Protein AF-A0A7Y3IUN1-F1 (afdb_monomer_lite)

Structure (mmCIF, N/CA/C/O backbone):
data_AF-A0A7Y3IUN1-F1
#
_entry.id   AF-A0A7Y3IUN1-F1
#
loop_
_atom_site.group_PDB
_atom_site.id
_atom_site.type_symbol
_atom_site.label_atom_id
_atom_site.label_alt_id
_atom_site.label_comp_id
_atom_site.label_asym_id
_atom_site.label_entity_id
_atom_site.label_seq_id
_atom_site.pdbx_PDB_ins_code
_atom_site.Cartn_x
_atom_site.Cartn_y
_atom_site.Cartn_z
_atom_site.occupancy
_atom_site.B_iso_or_equiv
_atom_site.auth_seq_id
_atom_site.auth_comp_id
_atom_site.auth_asym_id
_atom_site.auth_atom_id
_atom_site.pdbx_PDB_model_num
ATOM 1 N N . ARG A 1 1 ? -16.526 4.424 50.524 1.00 37.72 1 ARG A N 1
ATOM 2 C CA . ARG A 1 1 ? -15.236 4.168 49.824 1.00 37.72 1 ARG A CA 1
ATOM 3 C C . ARG A 1 1 ? -15.365 3.395 48.498 1.00 37.72 1 ARG A C 1
ATOM 5 O O . ARG A 1 1 ? -14.421 3.422 47.726 1.00 37.72 1 ARG A O 1
ATOM 12 N N . VAL A 1 2 ? -16.518 2.800 48.163 1.00 40.50 2 VAL A N 1
ATOM 13 C CA . VAL A 1 2 ? -16.723 2.067 46.890 1.00 40.50 2 VAL A CA 1
ATOM 14 C C . VAL A 1 2 ? -16.844 2.989 45.659 1.00 40.50 2 VAL A C 1
ATOM 16 O O . VAL A 1 2 ? -16.406 2.628 44.573 1.00 40.50 2 VAL A O 1
ATOM 19 N N . VAL A 1 3 ? -17.371 4.208 45.827 1.00 37.88 3 VAL A N 1
ATOM 20 C CA . VAL A 1 3 ? -17.573 5.177 44.726 1.00 37.88 3 VAL A CA 1
ATOM 21 C C . VAL A 1 3 ? -16.247 5.704 44.151 1.00 37.88 3 VAL A C 1
ATOM 23 O O . VAL A 1 3 ? -16.122 5.835 42.940 1.00 37.88 3 VAL A O 1
ATOM 26 N N . VAL A 1 4 ? -15.226 5.921 44.990 1.00 39.69 4 VAL A N 1
ATOM 27 C CA . VAL A 1 4 ? -13.898 6.407 44.554 1.00 39.69 4 VAL A CA 1
ATOM 28 C C . VAL A 1 4 ? -13.110 5.315 43.815 1.00 39.69 4 VAL A C 1
ATOM 30 O O . VAL A 1 4 ? -12.474 5.597 42.804 1.00 39.69 4 VAL A O 1
ATOM 33 N N . LEU A 1 5 ? -13.215 4.054 44.256 1.00 36.19 5 LEU A N 1
ATOM 34 C CA . LEU A 1 5 ? -12.635 2.897 43.556 1.00 36.19 5 LEU A CA 1
ATOM 35 C C . LEU A 1 5 ? -13.289 2.667 42.181 1.00 36.19 5 LEU A C 1
ATOM 37 O O . LEU A 1 5 ? -12.589 2.393 41.209 1.00 36.19 5 LEU A O 1
ATOM 41 N N . ARG A 1 6 ? -14.614 2.848 42.073 1.00 45.97 6 ARG A N 1
ATOM 42 C CA . ARG A 1 6 ? -15.337 2.754 40.793 1.00 45.97 6 ARG A CA 1
ATOM 43 C C . ARG A 1 6 ? -15.001 3.898 39.837 1.00 45.97 6 ARG A C 1
ATOM 45 O O . ARG A 1 6 ? -14.727 3.624 38.672 1.00 45.97 6 ARG A O 1
ATOM 52 N N . ALA A 1 7 ? -14.932 5.137 40.322 1.00 48.69 7 ALA A N 1
ATOM 53 C CA . ALA A 1 7 ? -14.524 6.282 39.506 1.00 48.69 7 ALA A CA 1
ATOM 54 C C . ALA A 1 7 ? -13.088 6.127 38.964 1.00 48.69 7 ALA A C 1
ATOM 56 O O . ALA A 1 7 ? -12.851 6.387 37.787 1.00 48.69 7 ALA A O 1
ATOM 57 N N . GLY A 1 8 ? -12.151 5.617 39.777 1.00 52.66 8 GLY A N 1
ATOM 58 C CA . GLY A 1 8 ? -10.785 5.307 39.334 1.00 52.66 8 GLY A CA 1
ATOM 59 C C . GLY A 1 8 ? -10.723 4.206 38.267 1.00 52.66 8 GLY A C 1
ATOM 60 O O . GLY A 1 8 ? -10.017 4.358 37.274 1.00 52.66 8 GLY A O 1
ATOM 61 N N . SER A 1 9 ? -11.511 3.132 38.415 1.00 56.38 9 SER A N 1
ATOM 62 C CA . SER A 1 9 ? -11.587 2.046 37.418 1.00 56.38 9 SER A CA 1
ATOM 63 C C . SER A 1 9 ? -12.244 2.467 36.090 1.00 56.38 9 SER A C 1
ATOM 65 O O . SER A 1 9 ? -11.837 2.025 35.016 1.00 56.38 9 SER A O 1
ATOM 67 N N . GLN A 1 10 ? -13.228 3.370 36.142 1.00 56.94 10 GLN A N 1
ATOM 68 C CA . GLN A 1 10 ? -13.901 3.911 34.957 1.00 56.94 10 GLN A CA 1
ATOM 69 C C . GLN A 1 10 ? -13.032 4.941 34.224 1.00 56.94 10 GLN A C 1
ATOM 71 O O . GLN A 1 10 ? -12.986 4.941 32.999 1.00 56.94 10 GLN A O 1
ATOM 76 N N . ALA A 1 11 ? -12.287 5.779 34.949 1.00 58.19 11 ALA A N 1
ATOM 77 C CA . ALA A 1 11 ? -11.323 6.698 34.343 1.00 58.19 11 ALA A CA 1
ATOM 78 C C . ALA A 1 11 ? -10.140 5.953 33.695 1.00 58.19 11 ALA A C 1
ATOM 80 O O . ALA A 1 11 ? -9.667 6.351 32.632 1.00 58.19 11 ALA A O 1
ATOM 81 N N . ALA A 1 12 ? -9.694 4.844 34.296 1.00 62.00 12 ALA A N 1
ATOM 82 C CA . ALA A 1 12 ? -8.635 4.004 33.740 1.00 62.00 12 ALA A CA 1
ATOM 83 C C . ALA A 1 12 ? -9.052 3.317 32.426 1.00 62.00 12 ALA A C 1
ATOM 85 O O . ALA A 1 12 ? -8.296 3.362 31.461 1.00 62.00 12 ALA A O 1
ATOM 86 N N . SER A 1 13 ? -10.260 2.744 32.353 1.00 64.62 13 SER A N 1
ATOM 87 C CA . SER A 1 13 ? -10.781 2.134 31.112 1.00 64.62 13 SER A CA 1
ATOM 88 C C . SER A 1 13 ? -10.988 3.162 29.996 1.00 64.62 13 SER A C 1
ATOM 90 O O . SER A 1 13 ? -10.655 2.900 28.842 1.00 64.62 13 SER A O 1
ATOM 92 N N . LEU A 1 14 ? -11.452 4.368 30.337 1.00 70.19 14 LEU A N 1
ATOM 93 C CA . LEU A 1 14 ? -11.599 5.450 29.364 1.00 70.19 14 LEU A CA 1
ATOM 94 C C . LEU A 1 14 ? -10.248 5.906 28.792 1.00 70.19 14 LEU A C 1
ATOM 96 O O . LEU A 1 14 ? -10.129 6.111 27.585 1.00 70.19 14 LEU A O 1
ATOM 100 N N . LYS A 1 15 ? -9.223 6.009 29.647 1.00 76.69 15 LYS A N 1
ATOM 101 C CA . LYS A 1 15 ? -7.854 6.337 29.234 1.00 76.69 15 LYS A CA 1
ATOM 102 C C . LYS A 1 15 ? -7.269 5.266 28.312 1.00 76.69 15 LYS A C 1
ATOM 104 O O . LYS A 1 15 ? -6.728 5.614 27.277 1.00 76.69 15 LYS A O 1
ATOM 109 N N . VAL A 1 16 ? -7.435 3.982 28.636 1.00 74.81 16 VAL A N 1
ATOM 110 C CA . VAL A 1 16 ? -6.928 2.874 27.803 1.00 74.81 16 VAL A CA 1
ATOM 111 C C . VAL A 1 16 ? -7.526 2.901 26.392 1.00 74.81 16 VAL A C 1
ATOM 113 O O . VAL A 1 16 ? -6.801 2.735 25.415 1.00 74.81 16 VAL A O 1
ATOM 116 N N . ILE A 1 17 ? -8.833 3.151 26.265 1.00 74.31 17 ILE A N 1
ATOM 117 C CA . ILE A 1 17 ? -9.502 3.222 24.955 1.00 74.31 17 ILE A CA 1
ATOM 118 C C . ILE A 1 17 ? -9.068 4.470 24.174 1.00 74.31 17 ILE A C 1
ATOM 120 O O . ILE A 1 17 ? -8.885 4.396 22.959 1.00 74.31 17 ILE A O 1
ATOM 124 N N . SER A 1 18 ? -8.896 5.605 24.855 1.00 79.00 18 SER A N 1
ATOM 125 C CA . SER A 1 18 ? -8.400 6.839 24.235 1.00 79.00 18 SER A CA 1
ATOM 126 C C . SER A 1 18 ? -6.960 6.692 23.744 1.00 79.00 18 SER A C 1
ATOM 128 O O . SER A 1 18 ? -6.692 6.997 22.587 1.00 79.00 18 SER A O 1
ATOM 130 N N . ASP A 1 19 ? -6.065 6.166 24.584 1.00 83.12 19 ASP A N 1
ATOM 131 C CA . ASP A 1 19 ? -4.660 5.920 24.239 1.00 83.12 19 ASP A CA 1
ATOM 132 C C . ASP A 1 19 ? -4.574 4.968 23.029 1.00 83.12 19 ASP A C 1
ATOM 134 O O . ASP A 1 19 ? -3.830 5.209 22.080 1.00 83.12 19 ASP A O 1
ATOM 138 N N . PHE A 1 20 ? -5.419 3.930 22.998 1.00 80.56 20 PHE A N 1
ATOM 139 C CA . PHE A 1 20 ? -5.509 3.038 21.844 1.00 80.56 20 PHE A CA 1
ATOM 140 C C . PHE A 1 20 ? -5.980 3.751 20.567 1.00 80.56 20 PHE A C 1
ATOM 142 O O . PHE A 1 20 ? -5.502 3.439 19.476 1.00 80.56 20 PHE A O 1
ATOM 149 N N . PHE A 1 21 ? -6.928 4.685 20.670 1.00 80.62 21 PHE A N 1
ATOM 150 C CA . PHE A 1 21 ? -7.409 5.437 19.512 1.00 80.62 21 PHE A CA 1
ATOM 151 C C . PHE A 1 21 ? -6.303 6.313 18.914 1.00 80.62 21 PHE A C 1
ATOM 153 O O . PHE A 1 21 ? -6.136 6.340 17.692 1.00 80.62 21 PHE A O 1
ATOM 160 N N . ASP A 1 22 ? -5.522 6.968 19.771 1.00 86.06 22 ASP A N 1
ATOM 161 C CA . ASP A 1 22 ? -4.378 7.779 19.359 1.00 86.06 22 ASP A CA 1
ATOM 162 C C . ASP A 1 22 ? -3.286 6.920 18.704 1.00 86.06 22 ASP A C 1
ATOM 164 O O . ASP A 1 22 ? -2.768 7.282 17.639 1.00 86.06 22 ASP A O 1
ATOM 168 N N . ASP A 1 23 ? -2.995 5.744 19.266 1.00 87.88 23 ASP A N 1
ATOM 169 C CA . ASP A 1 23 ? -2.062 4.775 18.684 1.00 87.88 23 ASP A CA 1
ATOM 170 C C . ASP A 1 23 ? -2.553 4.264 17.324 1.00 87.88 23 ASP A C 1
ATOM 172 O O . ASP A 1 23 ? -1.791 4.202 16.352 1.00 87.88 23 ASP A O 1
ATOM 176 N N . LEU A 1 24 ? -3.843 3.935 17.223 1.00 87.38 24 LEU A N 1
ATOM 177 C CA . LEU A 1 24 ? -4.470 3.482 15.989 1.00 87.38 24 LEU A CA 1
ATOM 178 C C . LEU A 1 24 ? -4.389 4.544 14.896 1.00 87.38 24 LEU A C 1
ATOM 180 O O . LEU A 1 24 ? -3.988 4.230 13.771 1.00 87.38 24 LEU A O 1
ATOM 184 N N . ALA A 1 25 ? -4.737 5.789 15.213 1.00 87.62 25 ALA A N 1
ATOM 185 C CA . ALA A 1 25 ? -4.662 6.898 14.273 1.00 87.62 25 ALA A CA 1
ATOM 186 C C . ALA A 1 25 ? -3.215 7.132 13.817 1.00 87.62 25 ALA A C 1
ATOM 188 O O . ALA A 1 25 ? -2.936 7.138 12.615 1.00 87.62 25 ALA A O 1
ATOM 189 N N . SER A 1 26 ? -2.284 7.237 14.767 1.00 92.12 26 SER A N 1
ATOM 190 C CA . SER A 1 26 ? -0.866 7.497 14.496 1.00 92.12 26 SER A CA 1
ATOM 191 C C . SER A 1 26 ? -0.241 6.405 13.631 1.00 92.12 26 SER A C 1
ATOM 193 O O . SER A 1 26 ? 0.419 6.690 12.625 1.00 92.12 26 SER A O 1
ATOM 195 N N . LYS A 1 27 ? -0.494 5.135 13.967 1.00 93.25 27 LYS A N 1
ATOM 196 C CA . LYS A 1 27 ? 0.028 4.000 13.205 1.00 9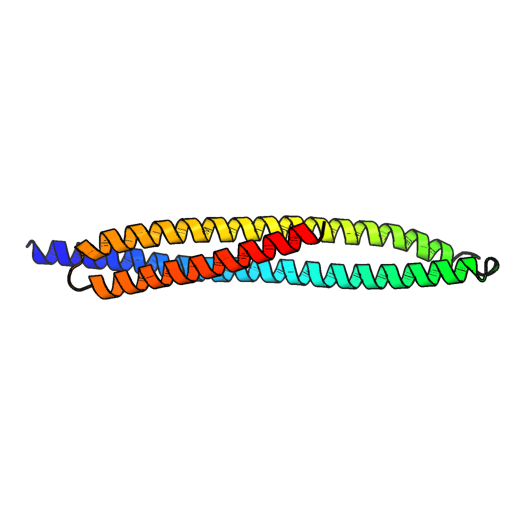3.25 27 LYS A CA 1
ATOM 197 C C . LYS A 1 27 ? -0.599 3.920 11.817 1.00 93.25 27 LYS A C 1
ATOM 199 O O . LYS A 1 27 ? 0.126 3.710 10.849 1.00 93.25 27 LYS A O 1
ATOM 204 N N . THR A 1 28 ? -1.905 4.163 11.694 1.00 89.69 28 THR A N 1
ATOM 205 C CA . THR A 1 28 ? -2.599 4.179 10.396 1.00 89.69 28 THR A CA 1
ATOM 206 C C . THR A 1 28 ? -2.031 5.255 9.473 1.00 89.69 28 THR A C 1
ATOM 208 O O . THR A 1 28 ? -1.739 4.966 8.314 1.00 89.69 28 THR A O 1
ATOM 211 N N . ILE A 1 29 ? -1.811 6.474 9.982 1.00 90.12 29 ILE A N 1
ATOM 212 C CA . ILE A 1 29 ? -1.199 7.574 9.220 1.00 90.12 29 ILE A CA 1
ATOM 213 C C . ILE A 1 29 ? 0.208 7.186 8.755 1.00 90.12 29 ILE A C 1
ATOM 215 O O . ILE A 1 29 ? 0.547 7.372 7.586 1.00 90.12 29 ILE A O 1
ATOM 219 N N . SER A 1 30 ? 1.016 6.610 9.649 1.00 95.19 30 SER A N 1
ATOM 220 C CA . SER A 1 30 ? 2.370 6.162 9.316 1.00 95.19 30 SER A CA 1
ATOM 221 C C . SER A 1 30 ? 2.366 5.099 8.215 1.00 95.19 30 SER A C 1
ATOM 223 O O . SER A 1 30 ? 3.089 5.249 7.233 1.00 95.19 30 SER A O 1
ATOM 225 N N . MET A 1 31 ? 1.521 4.071 8.327 1.00 94.56 31 MET A N 1
ATOM 226 C CA . MET A 1 31 ? 1.426 3.001 7.328 1.00 94.56 31 MET A CA 1
ATOM 227 C C . MET A 1 31 ? 0.915 3.523 5.983 1.00 94.56 31 MET A C 1
ATOM 229 O O . MET A 1 31 ? 1.478 3.190 4.944 1.00 94.56 31 MET A O 1
ATOM 233 N N . ALA A 1 32 ? -0.103 4.389 5.993 1.00 90.69 32 ALA A N 1
ATOM 234 C CA . ALA A 1 32 ? -0.624 5.016 4.781 1.00 90.69 32 ALA A CA 1
ATOM 235 C C . ALA A 1 32 ? 0.435 5.878 4.075 1.00 90.69 32 ALA A C 1
ATOM 237 O O . ALA A 1 32 ? 0.530 5.858 2.848 1.00 90.69 32 ALA A O 1
ATOM 238 N N . SER A 1 33 ? 1.257 6.602 4.841 1.00 92.44 33 SER A N 1
ATOM 239 C CA . SER A 1 33 ? 2.378 7.377 4.305 1.00 92.44 33 SER A CA 1
ATOM 240 C C . SER A 1 33 ? 3.411 6.475 3.626 1.00 92.44 33 SER A C 1
ATOM 242 O O . SER A 1 33 ? 3.784 6.729 2.480 1.00 92.44 33 SER A O 1
ATOM 244 N N . THR A 1 34 ? 3.811 5.381 4.282 1.00 95.62 34 THR A N 1
ATOM 245 C CA . THR A 1 34 ? 4.753 4.403 3.718 1.00 95.62 34 THR A CA 1
ATOM 246 C C . THR A 1 34 ? 4.217 3.785 2.424 1.00 95.62 34 THR A C 1
ATOM 248 O O . THR A 1 34 ? 4.896 3.848 1.401 1.00 95.62 34 THR A O 1
ATOM 251 N N . ILE A 1 35 ? 2.962 3.319 2.430 1.00 93.94 35 ILE A N 1
ATOM 252 C CA . ILE A 1 35 ? 2.278 2.784 1.240 1.00 93.94 35 ILE A CA 1
ATOM 253 C C . ILE A 1 35 ? 2.301 3.799 0.092 1.00 93.94 35 ILE A C 1
ATOM 255 O O . ILE A 1 35 ? 2.597 3.452 -1.053 1.00 93.94 35 ILE A O 1
ATOM 259 N N . ASN A 1 36 ? 2.002 5.069 0.380 1.00 90.88 36 ASN A N 1
ATOM 260 C CA . ASN A 1 36 ? 1.979 6.122 -0.630 1.00 90.88 36 ASN A CA 1
ATOM 261 C C . ASN A 1 36 ? 3.369 6.374 -1.238 1.00 90.88 36 ASN A C 1
ATOM 263 O O . ASN A 1 36 ? 3.487 6.534 -2.452 1.00 90.88 36 ASN A O 1
ATOM 267 N N . VAL A 1 37 ? 4.428 6.376 -0.424 1.00 95.31 37 VAL A N 1
ATOM 268 C CA . VAL A 1 37 ? 5.809 6.520 -0.914 1.00 95.31 37 VAL A CA 1
ATOM 269 C C . VAL A 1 37 ? 6.171 5.372 -1.859 1.00 95.31 37 VAL A C 1
ATOM 271 O O . VAL A 1 37 ? 6.661 5.625 -2.963 1.00 95.31 37 VAL A O 1
ATOM 274 N N . THR A 1 38 ? 5.872 4.130 -1.474 1.00 94.81 38 THR A N 1
ATOM 275 C CA . THR A 1 38 ? 6.121 2.941 -2.302 1.00 94.81 38 THR A CA 1
ATOM 276 C C . THR A 1 38 ? 5.327 3.001 -3.612 1.00 94.81 38 THR A C 1
ATOM 278 O O . THR A 1 38 ? 5.885 2.805 -4.694 1.00 94.81 38 THR A O 1
ATOM 281 N N . ALA A 1 39 ? 4.043 3.365 -3.550 1.00 90.88 39 ALA A N 1
ATOM 282 C CA . ALA A 1 39 ? 3.178 3.505 -4.722 1.00 90.88 39 ALA A CA 1
ATOM 283 C C . ALA A 1 39 ? 3.663 4.589 -5.704 1.00 90.88 39 ALA A C 1
ATOM 285 O O . ALA A 1 39 ? 3.620 4.396 -6.926 1.00 90.88 39 ALA A O 1
ATOM 286 N N . LEU A 1 40 ? 4.161 5.721 -5.194 1.00 92.88 40 LEU A N 1
ATOM 287 C CA . LEU A 1 40 ? 4.738 6.783 -6.020 1.00 92.88 40 LEU A CA 1
ATOM 288 C C . LEU A 1 40 ? 6.011 6.322 -6.737 1.00 92.88 40 LEU A C 1
ATOM 290 O O . LEU A 1 40 ? 6.189 6.636 -7.917 1.00 92.88 40 LEU A O 1
ATOM 294 N N . GLU A 1 41 ? 6.880 5.565 -6.067 1.00 93.06 41 GLU A N 1
ATOM 295 C CA . GLU A 1 41 ? 8.094 5.029 -6.691 1.00 93.06 41 GLU A CA 1
ATOM 296 C C . GLU A 1 41 ? 7.759 4.007 -7.784 1.00 93.06 41 GLU A C 1
ATOM 298 O O . GLU A 1 41 ? 8.276 4.105 -8.898 1.00 93.06 41 GLU A O 1
ATOM 303 N N . ILE A 1 42 ? 6.821 3.090 -7.527 1.00 92.81 42 ILE A N 1
ATOM 304 C CA . ILE A 1 42 ? 6.322 2.135 -8.531 1.00 92.81 42 ILE A CA 1
ATOM 305 C C . ILE A 1 42 ? 5.768 2.876 -9.752 1.00 92.81 42 ILE A C 1
ATOM 307 O O . ILE A 1 42 ? 6.099 2.535 -10.888 1.00 92.81 42 ILE A O 1
ATOM 311 N N . SER A 1 43 ? 4.971 3.925 -9.531 1.00 91.06 43 SER A N 1
ATOM 312 C CA . SER A 1 43 ? 4.388 4.733 -10.609 1.00 91.06 43 SER A CA 1
ATOM 313 C C . SER A 1 43 ? 5.466 5.404 -11.465 1.00 91.06 43 SER A C 1
ATOM 315 O O . SER A 1 43 ? 5.394 5.391 -12.695 1.00 91.06 43 SER A O 1
ATOM 317 N N . ARG A 1 44 ? 6.514 5.949 -10.833 1.00 92.25 44 ARG A N 1
ATOM 318 C CA . ARG A 1 44 ? 7.667 6.527 -11.543 1.00 92.25 44 ARG A CA 1
ATOM 319 C C . ARG A 1 44 ? 8.410 5.472 -12.359 1.00 92.25 44 ARG A C 1
ATOM 321 O O . ARG A 1 44 ? 8.706 5.717 -13.529 1.00 92.25 44 ARG A O 1
ATOM 328 N N . LEU A 1 45 ? 8.673 4.302 -11.776 1.00 91.44 45 LEU A N 1
ATOM 329 C CA . LEU A 1 45 ? 9.343 3.190 -12.454 1.00 91.44 45 LEU A CA 1
ATOM 330 C C . LEU A 1 45 ? 8.535 2.687 -13.657 1.00 91.44 45 LEU A C 1
ATOM 332 O O . LEU A 1 45 ? 9.119 2.466 -14.717 1.00 91.44 45 LEU A O 1
ATOM 336 N N . ALA A 1 46 ? 7.210 2.586 -13.535 1.00 88.38 46 ALA A N 1
ATOM 337 C CA . ALA A 1 46 ? 6.323 2.195 -14.630 1.00 88.38 46 ALA A CA 1
ATOM 338 C C . ALA A 1 46 ? 6.407 3.176 -15.809 1.00 88.38 46 ALA A C 1
ATOM 340 O O . ALA A 1 46 ? 6.611 2.764 -16.951 1.00 88.38 46 ALA A O 1
ATOM 341 N N . VAL A 1 47 ? 6.335 4.485 -15.540 1.00 90.62 47 VAL A N 1
ATOM 342 C CA . VAL A 1 47 ? 6.466 5.518 -16.582 1.00 90.62 47 VAL A CA 1
ATOM 343 C C . VAL A 1 47 ? 7.852 5.480 -17.228 1.00 90.62 47 VAL A C 1
ATOM 345 O O . VAL A 1 47 ? 7.965 5.606 -18.448 1.00 90.62 47 VAL A O 1
ATOM 348 N N . MET A 1 48 ? 8.916 5.293 -16.442 1.00 89.31 48 MET A N 1
ATOM 349 C CA . MET A 1 48 ? 10.273 5.156 -16.980 1.00 89.31 48 MET A CA 1
ATOM 350 C C . MET A 1 48 ? 10.405 3.922 -17.874 1.00 89.31 48 MET A C 1
ATOM 352 O O . MET A 1 48 ? 10.940 4.038 -18.973 1.00 89.31 48 MET A O 1
ATOM 356 N N . SER A 1 49 ? 9.887 2.773 -17.435 1.00 88.00 49 SER A N 1
ATOM 357 C CA . SER A 1 49 ? 9.902 1.532 -18.212 1.00 88.00 49 SER A CA 1
ATOM 358 C C . SER A 1 49 ? 9.117 1.677 -19.513 1.00 88.00 49 SER A C 1
ATOM 360 O O . SER A 1 49 ? 9.632 1.314 -20.567 1.00 88.00 49 SER A O 1
ATOM 362 N N . TRP A 1 50 ? 7.930 2.289 -19.472 1.00 88.19 50 TRP A N 1
ATOM 363 C CA . TRP A 1 50 ? 7.138 2.560 -20.670 1.00 88.19 50 TRP A CA 1
ATOM 364 C C . TRP A 1 50 ? 7.889 3.465 -21.655 1.00 88.19 50 TRP A C 1
ATOM 366 O O . TRP A 1 50 ? 7.984 3.150 -22.838 1.00 88.19 50 TRP A O 1
ATOM 376 N N . ARG A 1 51 ? 8.492 4.564 -21.181 1.00 88.38 51 ARG A N 1
ATOM 377 C CA . ARG A 1 51 ? 9.281 5.469 -22.038 1.00 88.38 51 ARG A CA 1
ATOM 378 C C . ARG A 1 51 ? 10.492 4.771 -22.660 1.00 88.38 51 ARG A C 1
ATOM 380 O O . ARG A 1 51 ? 10.765 4.996 -23.839 1.00 88.38 51 ARG A O 1
ATOM 387 N N . SER A 1 52 ? 11.199 3.952 -21.882 1.00 87.12 52 SER A N 1
ATOM 388 C CA . SER A 1 52 ? 12.316 3.135 -22.365 1.00 87.12 52 SER A CA 1
ATOM 389 C C . SER A 1 52 ? 11.865 2.171 -23.463 1.00 87.12 52 SER A C 1
ATOM 391 O O . SER A 1 52 ? 12.448 2.180 -24.545 1.00 87.12 52 SER A O 1
ATOM 393 N N . ASP A 1 53 ? 10.781 1.423 -23.241 1.00 86.69 53 ASP A N 1
ATOM 394 C CA . ASP A 1 53 ? 10.221 0.502 -24.237 1.00 86.69 53 ASP A CA 1
ATOM 395 C C . ASP A 1 53 ? 9.876 1.227 -25.547 1.00 86.69 53 ASP A C 1
ATOM 397 O O . ASP A 1 53 ? 10.305 0.817 -26.627 1.00 86.69 53 ASP A O 1
ATOM 401 N N . GLN A 1 54 ? 9.186 2.371 -25.469 1.00 88.94 54 GLN A N 1
ATOM 402 C CA . GLN A 1 54 ? 8.851 3.158 -26.661 1.00 88.94 54 GLN A CA 1
ATOM 403 C C . GLN A 1 54 ? 10.095 3.623 -27.424 1.00 88.94 54 GLN A C 1
ATOM 405 O O . GLN A 1 54 ? 10.110 3.604 -28.659 1.00 88.94 54 GLN A O 1
ATOM 410 N N . PHE A 1 55 ? 11.143 4.032 -26.708 1.00 86.94 55 PHE A N 1
ATOM 411 C CA . PHE A 1 55 ? 12.410 4.417 -27.315 1.00 86.94 55 PHE A CA 1
ATOM 412 C C . PHE A 1 55 ? 13.073 3.229 -28.025 1.00 86.94 55 PHE A C 1
ATOM 414 O O . PHE A 1 55 ? 13.407 3.346 -29.206 1.00 86.94 55 PHE A O 1
ATOM 421 N N . TYR A 1 56 ? 13.194 2.071 -27.368 1.00 85.12 56 TYR A N 1
ATOM 422 C CA . TYR A 1 56 ? 13.818 0.892 -27.977 1.00 85.12 56 TYR A CA 1
ATOM 423 C C . TYR A 1 56 ? 13.016 0.343 -29.151 1.00 85.12 56 TYR A C 1
ATOM 425 O O . TYR A 1 56 ? 13.609 -0.061 -30.149 1.00 85.12 56 TYR A O 1
ATOM 433 N N . ARG A 1 57 ? 11.680 0.377 -29.099 1.00 86.81 57 ARG A N 1
ATOM 434 C CA . ARG A 1 57 ? 10.832 -0.012 -30.236 1.00 86.81 57 ARG A CA 1
ATOM 435 C C . ARG A 1 57 ? 11.102 0.850 -31.466 1.00 86.81 57 ARG A C 1
ATOM 437 O O . ARG A 1 57 ? 11.265 0.319 -32.567 1.00 86.81 57 ARG A O 1
ATOM 444 N N . ARG A 1 58 ? 11.200 2.171 -31.289 1.00 86.69 58 ARG A N 1
ATOM 445 C CA . ARG A 1 58 ? 11.545 3.098 -32.379 1.00 86.69 58 ARG A CA 1
ATOM 446 C C . ARG A 1 58 ? 12.967 2.862 -32.879 1.00 86.69 58 ARG A C 1
ATOM 448 O O . ARG A 1 58 ? 13.170 2.767 -34.083 1.00 86.69 58 ARG A O 1
ATOM 455 N N . LEU A 1 59 ? 13.924 2.688 -31.969 1.00 84.12 59 LEU A N 1
ATOM 456 C CA . LEU A 1 59 ? 15.324 2.433 -32.305 1.00 84.12 59 LEU A CA 1
ATOM 457 C C . LEU A 1 59 ? 15.501 1.132 -33.110 1.00 84.12 59 LEU A C 1
ATOM 459 O O . LEU A 1 59 ? 16.171 1.138 -34.141 1.00 84.12 59 LEU A O 1
ATOM 463 N N . ARG A 1 60 ? 14.835 0.043 -32.700 1.00 84.81 60 ARG A N 1
ATOM 464 C CA . ARG A 1 60 ? 14.791 -1.227 -33.447 1.00 84.81 60 ARG A CA 1
ATOM 465 C C . ARG A 1 60 ? 14.193 -1.040 -34.840 1.00 84.81 60 ARG A C 1
ATOM 467 O O . ARG A 1 60 ? 14.745 -1.549 -35.807 1.00 84.81 60 ARG A O 1
ATOM 474 N N . THR A 1 61 ? 13.111 -0.271 -34.951 1.00 87.25 61 THR A N 1
ATOM 475 C CA . THR A 1 61 ? 12.480 0.033 -36.246 1.00 87.25 61 THR A CA 1
ATOM 476 C C . THR A 1 61 ? 13.449 0.762 -37.181 1.00 87.25 61 THR A C 1
ATOM 478 O O . THR A 1 61 ? 13.587 0.378 -38.339 1.00 87.25 61 THR A O 1
ATOM 481 N N . THR A 1 62 ? 14.186 1.759 -36.682 1.00 84.81 62 THR A N 1
ATOM 482 C CA . THR A 1 62 ? 15.194 2.486 -37.472 1.00 84.81 62 THR A CA 1
ATOM 483 C C . THR A 1 62 ? 16.320 1.575 -37.961 1.00 84.81 62 THR A C 1
ATOM 485 O O . THR A 1 62 ? 16.726 1.687 -39.114 1.00 84.81 62 THR A O 1
ATOM 488 N N . LEU A 1 63 ? 16.805 0.654 -37.120 1.00 82.00 63 LEU A N 1
ATOM 489 C CA . LEU A 1 63 ? 17.855 -0.303 -37.498 1.00 82.00 63 LEU A CA 1
ATOM 490 C C . LEU A 1 63 ? 17.390 -1.291 -38.579 1.00 82.00 63 LEU A C 1
ATOM 492 O O . LEU A 1 63 ? 18.174 -1.636 -39.458 1.00 82.00 63 LEU A O 1
ATOM 496 N N . ILE A 1 64 ? 16.120 -1.712 -38.541 1.00 83.75 64 ILE A N 1
ATOM 497 C CA . ILE A 1 64 ? 15.520 -2.566 -39.580 1.00 83.75 64 ILE A CA 1
ATOM 498 C C . ILE A 1 64 ? 15.424 -1.810 -40.913 1.00 83.75 64 ILE A C 1
ATOM 500 O O . ILE A 1 64 ? 15.748 -2.364 -41.959 1.00 83.75 64 ILE A O 1
ATOM 504 N N . LEU A 1 65 ? 14.990 -0.546 -40.879 1.00 85.62 65 LEU A N 1
ATOM 505 C CA . LEU A 1 65 ? 14.782 0.270 -42.081 1.00 85.62 65 LEU A CA 1
ATOM 506 C C . LEU A 1 65 ? 16.085 0.817 -42.683 1.00 85.62 65 LEU A C 1
ATOM 508 O O . LEU A 1 65 ? 16.132 1.095 -43.879 1.00 85.62 65 LEU A O 1
ATOM 512 N N . ASN A 1 66 ? 17.138 0.983 -41.880 1.00 80.69 66 ASN A N 1
ATOM 513 C CA . ASN A 1 66 ? 18.443 1.446 -42.345 1.00 80.69 66 ASN A CA 1
ATOM 514 C C . ASN A 1 66 ? 19.589 0.653 -41.684 1.00 80.69 66 ASN A C 1
ATOM 516 O O . ASN A 1 66 ? 20.219 1.134 -40.738 1.00 80.69 66 ASN A O 1
ATOM 520 N N . PRO A 1 67 ? 19.910 -0.544 -42.207 1.00 70.44 67 PRO A N 1
ATOM 521 C CA . PRO A 1 67 ? 20.948 -1.411 -41.645 1.00 70.44 67 PRO A CA 1
ATOM 522 C C . PRO A 1 67 ? 22.351 -0.787 -41.662 1.00 70.44 67 PRO A C 1
ATOM 524 O O . PRO A 1 67 ? 23.184 -1.099 -40.817 1.00 70.44 67 PRO A O 1
ATOM 527 N N . LEU A 1 68 ? 22.619 0.138 -42.592 1.00 67.81 68 LEU A N 1
ATOM 528 C CA . LEU A 1 68 ? 23.899 0.851 -42.692 1.00 67.81 68 LEU A CA 1
ATOM 529 C C . LEU A 1 68 ? 24.080 1.911 -41.591 1.00 67.81 68 LEU A C 1
ATOM 531 O O . LEU A 1 68 ? 25.212 2.319 -41.327 1.00 67.81 68 LEU A O 1
ATOM 535 N N . ALA A 1 69 ? 22.997 2.322 -40.918 1.00 64.19 69 ALA A N 1
ATOM 536 C CA . ALA A 1 69 ? 23.036 3.183 -39.734 1.00 64.19 69 ALA A CA 1
ATOM 537 C C . ALA A 1 69 ? 23.472 2.434 -38.459 1.00 64.19 69 ALA A C 1
ATOM 539 O O . ALA A 1 69 ? 23.742 3.065 -37.439 1.00 64.19 69 ALA A O 1
ATOM 540 N N . ALA A 1 70 ? 23.600 1.101 -38.509 1.00 60.41 70 ALA A N 1
ATOM 541 C CA . ALA A 1 70 ? 24.049 0.265 -37.394 1.00 60.41 70 ALA A CA 1
ATOM 542 C C . ALA A 1 70 ? 25.546 0.412 -37.049 1.00 60.41 70 ALA A C 1
ATOM 544 O O . ALA A 1 70 ? 26.045 -0.321 -36.197 1.00 60.41 70 ALA A O 1
ATOM 545 N N . LYS A 1 71 ? 26.268 1.346 -37.685 1.00 60.78 71 LYS A N 1
ATOM 546 C CA . LYS A 1 71 ? 27.680 1.639 -37.411 1.00 60.78 71 LYS A CA 1
ATOM 547 C C . LYS A 1 71 ? 27.838 2.280 -36.029 1.00 60.78 71 LYS A C 1
ATOM 549 O O . LYS A 1 71 ? 27.897 3.494 -35.949 1.00 60.78 71 LYS A O 1
ATOM 554 N N . ASP A 1 72 ? 27.884 1.435 -34.999 1.00 66.56 72 ASP A N 1
ATOM 555 C CA . ASP A 1 72 ? 28.342 1.579 -33.604 1.00 66.56 72 ASP A CA 1
ATOM 556 C C . ASP A 1 72 ? 27.484 2.292 -32.527 1.00 66.56 72 ASP A C 1
ATOM 558 O O . ASP A 1 72 ? 27.102 1.614 -31.566 1.00 66.56 72 ASP A O 1
ATOM 562 N N . PRO A 1 73 ? 27.135 3.597 -32.562 1.00 71.06 73 PRO A N 1
ATOM 563 C CA . PRO A 1 73 ? 26.480 4.238 -31.416 1.00 71.06 73 PRO A CA 1
ATOM 564 C C . PRO A 1 73 ? 25.076 3.701 -31.116 1.00 71.06 73 PRO A C 1
ATOM 566 O O . PRO A 1 73 ? 24.699 3.565 -29.951 1.00 71.06 73 PRO A O 1
ATOM 569 N N . LEU A 1 74 ? 24.297 3.371 -32.151 1.00 71.50 74 LEU A N 1
ATOM 570 C CA . LEU A 1 74 ? 22.919 2.890 -31.990 1.00 71.50 74 LEU A CA 1
ATOM 571 C C . LEU A 1 74 ? 22.863 1.463 -31.429 1.00 71.50 74 LEU A C 1
ATOM 573 O O . LEU A 1 74 ? 22.011 1.177 -30.588 1.00 71.50 74 LEU A O 1
ATOM 577 N N . LEU A 1 75 ? 23.791 0.591 -31.839 1.00 73.06 75 LEU A N 1
ATOM 578 C CA . LEU A 1 75 ? 23.882 -0.781 -31.331 1.00 73.06 75 LEU A CA 1
ATOM 579 C C . LEU A 1 75 ? 24.343 -0.794 -29.866 1.00 73.06 75 LEU A C 1
ATOM 581 O O . LEU A 1 75 ? 23.732 -1.459 -29.030 1.00 73.06 75 LEU A O 1
ATOM 585 N N . ASN A 1 76 ? 25.347 0.024 -29.530 1.00 77.50 76 ASN A N 1
ATOM 586 C CA . ASN A 1 76 ? 25.788 0.211 -28.147 1.00 77.50 76 ASN A CA 1
ATOM 587 C C . ASN A 1 76 ? 24.661 0.769 -27.261 1.00 77.50 76 ASN A C 1
ATOM 589 O O . ASN A 1 76 ? 24.423 0.254 -26.169 1.00 77.50 76 ASN A O 1
ATOM 593 N N . THR A 1 77 ? 23.904 1.761 -27.744 1.00 79.38 77 THR A N 1
ATOM 594 C CA . THR A 1 77 ? 22.744 2.321 -27.021 1.00 79.38 77 THR A CA 1
ATOM 595 C C . THR A 1 77 ? 21.685 1.256 -26.720 1.00 79.38 77 THR A C 1
ATOM 597 O O . THR A 1 77 ? 21.085 1.270 -25.645 1.00 79.38 77 THR A O 1
ATOM 600 N N . LEU A 1 78 ? 21.480 0.306 -27.637 1.00 76.81 78 LEU A N 1
ATOM 601 C CA . LEU A 1 78 ? 20.556 -0.810 -27.445 1.00 76.81 78 LEU A CA 1
ATOM 602 C C . LEU A 1 78 ? 21.037 -1.757 -26.329 1.00 76.81 78 LEU A C 1
ATOM 604 O O . LEU A 1 78 ? 20.273 -2.073 -25.420 1.00 76.81 78 LEU A O 1
ATOM 608 N N . LEU A 1 79 ? 22.320 -2.140 -26.348 1.00 74.88 79 LEU A N 1
ATOM 609 C CA . LEU A 1 79 ? 22.932 -3.036 -25.354 1.00 74.88 79 LEU A CA 1
ATOM 610 C C . LEU A 1 79 ? 22.951 -2.437 -23.938 1.00 74.88 79 LEU A C 1
ATOM 612 O O . LEU A 1 79 ? 22.589 -3.108 -22.967 1.00 74.88 79 LEU A O 1
ATOM 616 N N . TYR A 1 80 ? 23.333 -1.163 -23.797 1.00 77.44 80 TYR A N 1
ATOM 617 C CA . TYR A 1 80 ? 23.253 -0.461 -22.507 1.00 77.44 80 TYR A CA 1
ATOM 618 C C . TYR A 1 80 ? 21.811 -0.337 -22.020 1.00 77.44 80 TYR A C 1
ATOM 620 O O . TYR A 1 80 ? 21.538 -0.396 -20.816 1.00 77.44 80 TYR A O 1
ATOM 628 N N . GLY A 1 81 ? 20.889 -0.197 -22.966 1.00 79.00 81 GLY A N 1
ATOM 629 C CA . GLY A 1 81 ? 19.478 -0.085 -22.695 1.00 79.00 81 GLY A CA 1
ATOM 630 C C . GLY A 1 81 ? 18.851 -1.330 -22.089 1.00 79.00 81 GLY A C 1
ATOM 631 O O . GLY A 1 81 ? 18.163 -1.236 -21.074 1.00 79.00 81 GLY A O 1
ATOM 632 N N . GLU A 1 82 ? 19.173 -2.504 -22.628 1.00 78.94 82 GLU A N 1
ATOM 633 C CA . GLU A 1 82 ? 18.676 -3.782 -22.108 1.00 78.94 82 GLU A CA 1
ATOM 634 C C . GLU A 1 82 ? 19.124 -4.038 -20.664 1.00 78.94 82 GLU A C 1
ATOM 636 O O . GLU A 1 82 ? 18.347 -4.520 -19.836 1.00 78.94 82 GLU A O 1
ATOM 641 N N . ARG A 1 83 ? 20.366 -3.671 -20.315 1.00 80.06 83 ARG A N 1
ATOM 642 C CA . ARG A 1 83 ? 20.839 -3.763 -18.925 1.00 80.06 83 ARG A CA 1
ATOM 643 C C . ARG A 1 83 ? 20.047 -2.828 -18.007 1.00 80.06 83 ARG A C 1
ATOM 645 O O . ARG A 1 83 ? 19.691 -3.226 -16.898 1.00 80.06 83 ARG A O 1
ATOM 652 N N . ARG A 1 84 ? 19.770 -1.600 -18.452 1.00 82.50 84 ARG A N 1
ATOM 653 C CA . ARG A 1 84 ? 18.990 -0.624 -17.680 1.00 82.50 84 ARG A CA 1
ATOM 654 C C . ARG A 1 84 ? 17.547 -1.086 -17.476 1.00 82.50 84 ARG A C 1
ATOM 656 O O . ARG A 1 84 ? 17.028 -0.932 -16.373 1.00 82.50 84 ARG A O 1
ATOM 663 N N . ASP A 1 85 ? 16.939 -1.692 -18.489 1.00 84.19 85 ASP A N 1
ATOM 664 C CA . ASP A 1 85 ? 15.582 -2.233 -18.399 1.00 84.19 85 ASP A CA 1
ATOM 665 C C . ASP A 1 85 ? 15.494 -3.381 -17.396 1.00 84.19 85 ASP A C 1
ATOM 667 O O . ASP A 1 85 ? 14.583 -3.390 -16.572 1.00 84.19 85 ASP A O 1
ATOM 671 N N . ARG A 1 86 ? 16.482 -4.287 -17.364 1.00 85.81 86 ARG A N 1
ATOM 672 C CA . ARG A 1 86 ? 16.538 -5.338 -16.329 1.00 85.81 86 ARG A CA 1
ATOM 673 C C . ARG A 1 86 ? 16.573 -4.757 -14.916 1.00 85.81 86 ARG A C 1
ATOM 675 O O . ARG A 1 86 ? 15.882 -5.258 -14.035 1.00 85.81 86 ARG A O 1
ATOM 682 N N . ILE A 1 87 ? 17.347 -3.692 -14.700 1.00 88.94 87 ILE A N 1
ATOM 683 C CA . ILE A 1 87 ? 17.420 -3.016 -13.396 1.00 88.94 87 ILE A CA 1
ATOM 684 C C . ILE A 1 87 ? 16.080 -2.354 -13.053 1.00 88.94 87 ILE A C 1
ATOM 686 O O . ILE A 1 87 ? 15.606 -2.487 -11.927 1.00 88.94 87 ILE A O 1
ATOM 690 N N . LEU A 1 88 ? 15.458 -1.652 -14.006 1.00 88.12 88 LEU A N 1
ATOM 691 C CA . LEU A 1 88 ? 14.152 -1.019 -13.804 1.00 88.12 88 LEU A CA 1
ATOM 692 C C . LEU A 1 88 ? 13.073 -2.052 -13.467 1.00 88.12 88 LEU A C 1
ATOM 694 O O . LEU A 1 88 ? 12.313 -1.837 -12.526 1.00 88.12 88 LEU A O 1
ATOM 698 N N . GLN A 1 89 ? 13.046 -3.181 -14.177 1.00 88.19 89 GLN A N 1
ATOM 699 C CA . GLN A 1 89 ? 12.100 -4.262 -13.915 1.00 88.19 89 GLN A CA 1
ATOM 700 C C . GLN A 1 89 ? 12.329 -4.936 -12.561 1.00 88.19 89 GLN A C 1
ATOM 702 O O . GLN A 1 89 ? 11.364 -5.183 -11.840 1.00 88.19 89 GLN A O 1
ATOM 707 N N . ASP A 1 90 ? 13.581 -5.185 -12.166 1.00 91.25 90 ASP A N 1
ATOM 708 C CA . ASP A 1 90 ? 13.865 -5.751 -10.843 1.00 91.25 90 ASP A CA 1
ATOM 709 C C . ASP A 1 90 ? 13.434 -4.799 -9.717 1.00 91.25 90 ASP A C 1
ATOM 711 O O . ASP A 1 90 ? 12.798 -5.233 -8.756 1.00 91.25 90 ASP A O 1
ATOM 715 N N . ARG A 1 91 ? 13.695 -3.490 -9.859 1.00 93.25 91 ARG A N 1
ATOM 716 C CA . ARG A 1 91 ? 13.224 -2.478 -8.895 1.00 93.25 91 ARG A CA 1
ATOM 717 C C . ARG A 1 91 ? 11.701 -2.391 -8.860 1.00 93.25 91 ARG A C 1
ATOM 719 O O . ARG A 1 91 ? 11.137 -2.303 -7.776 1.00 93.25 91 ARG A O 1
ATOM 726 N N . TYR A 1 92 ? 11.042 -2.454 -10.015 1.00 90.38 92 TYR A N 1
ATOM 727 C CA . TYR A 1 92 ? 9.583 -2.437 -10.110 1.00 90.38 92 TYR A CA 1
ATOM 728 C C . TYR A 1 92 ? 8.961 -3.647 -9.402 1.00 90.38 92 TYR A C 1
ATOM 730 O O . TYR A 1 92 ? 8.099 -3.479 -8.542 1.00 90.38 92 TYR A O 1
ATOM 738 N N . ARG A 1 93 ? 9.466 -4.857 -9.676 1.00 90.94 93 ARG A N 1
ATOM 739 C CA . ARG A 1 93 ? 9.006 -6.096 -9.032 1.00 90.94 93 ARG A CA 1
ATOM 740 C C . ARG A 1 93 ? 9.225 -6.073 -7.519 1.00 90.94 93 ARG A C 1
ATOM 742 O O . ARG A 1 93 ? 8.324 -6.441 -6.772 1.00 90.94 93 ARG A O 1
ATOM 749 N N . LYS A 1 94 ? 10.395 -5.616 -7.063 1.00 93.88 94 LYS A N 1
ATOM 750 C CA . LYS A 1 94 ? 10.674 -5.432 -5.628 1.00 93.88 94 LYS A CA 1
ATOM 751 C C . LYS A 1 94 ? 9.721 -4.421 -4.994 1.00 93.88 94 LYS A C 1
ATOM 753 O O . LYS A 1 94 ? 9.222 -4.674 -3.906 1.00 93.88 94 LYS A O 1
ATOM 758 N N . GLY A 1 95 ? 9.424 -3.325 -5.693 1.00 93.44 95 GLY A N 1
ATOM 759 C CA . GLY A 1 95 ? 8.430 -2.344 -5.264 1.00 93.44 95 GLY A CA 1
ATOM 760 C C . GLY A 1 95 ? 7.043 -2.964 -5.094 1.00 93.44 95 GLY A C 1
ATOM 761 O O . GLY A 1 95 ? 6.427 -2.777 -4.052 1.00 93.44 95 GLY A O 1
ATOM 762 N N . LEU A 1 96 ? 6.572 -3.759 -6.061 1.00 92.94 96 LEU A N 1
ATOM 763 C CA . LEU A 1 96 ? 5.285 -4.461 -5.953 1.00 92.94 96 LEU A CA 1
ATOM 764 C C . LEU A 1 96 ? 5.247 -5.444 -4.775 1.00 92.94 96 LEU A C 1
ATOM 766 O O . LEU A 1 96 ? 4.253 -5.491 -4.055 1.00 92.94 96 LEU A O 1
ATOM 770 N N . GLN A 1 97 ? 6.327 -6.199 -4.548 1.00 93.56 97 GLN A N 1
ATOM 771 C CA . GLN A 1 97 ? 6.438 -7.101 -3.395 1.00 93.56 97 GLN A CA 1
ATOM 772 C C . GLN A 1 97 ? 6.379 -6.333 -2.071 1.00 93.56 97 GLN A C 1
ATOM 774 O O . GLN A 1 97 ? 5.652 -6.728 -1.162 1.00 93.56 97 GLN A O 1
ATOM 779 N N . GLN A 1 98 ? 7.101 -5.215 -1.982 1.00 95.62 98 GLN A N 1
ATOM 780 C CA . GLN A 1 98 ? 7.082 -4.350 -0.809 1.00 95.62 98 GLN A CA 1
ATOM 781 C C . GLN A 1 98 ? 5.687 -3.759 -0.573 1.00 95.62 98 GLN A C 1
ATOM 783 O O . GLN A 1 98 ? 5.171 -3.851 0.536 1.00 95.62 98 GLN A O 1
ATOM 788 N N . LEU A 1 99 ? 5.040 -3.231 -1.616 1.00 94.88 99 LEU A N 1
ATOM 789 C CA . LEU A 1 99 ? 3.681 -2.698 -1.526 1.00 94.88 99 LEU A CA 1
ATOM 790 C C . LEU A 1 99 ? 2.685 -3.773 -1.071 1.00 94.88 99 LEU A C 1
ATOM 792 O O . LEU A 1 99 ? 1.816 -3.492 -0.252 1.00 94.88 99 LEU A O 1
ATOM 796 N N . SER A 1 100 ? 2.815 -5.007 -1.568 1.00 93.94 100 SER A N 1
ATOM 797 C CA . SER A 1 100 ? 1.980 -6.130 -1.124 1.00 93.94 100 SER A CA 1
ATOM 798 C C . SER A 1 100 ? 2.153 -6.405 0.369 1.00 93.94 100 SER A C 1
ATOM 800 O O . SER A 1 100 ? 1.156 -6.526 1.077 1.00 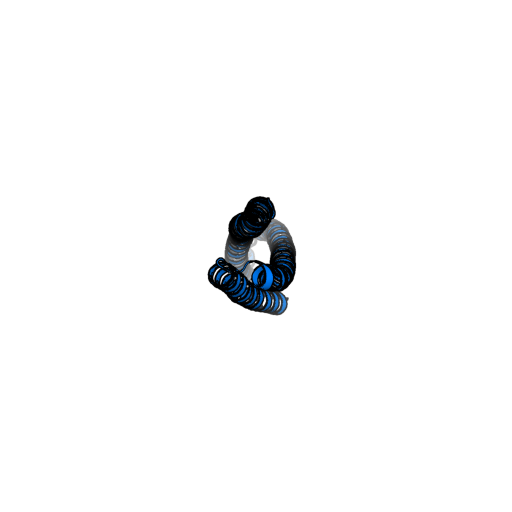93.94 100 SER A O 1
ATOM 802 N N . SER A 1 101 ? 3.398 -6.436 0.855 1.00 95.38 101 SER A N 1
ATOM 803 C CA . SER A 1 101 ? 3.703 -6.620 2.279 1.00 95.38 10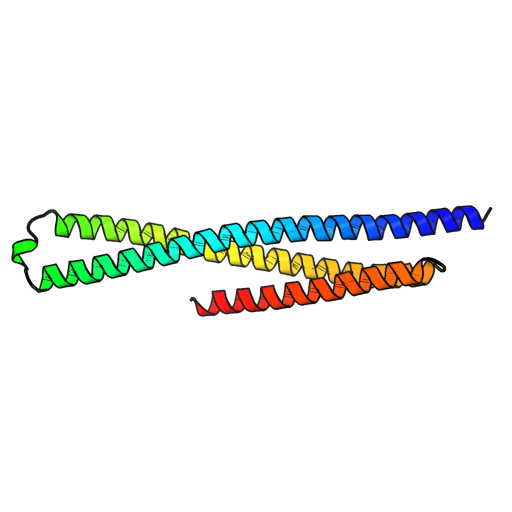1 SER A CA 1
ATOM 804 C C . SER A 1 101 ? 3.124 -5.488 3.132 1.00 95.38 101 SER A C 1
ATOM 806 O O . SER A 1 101 ? 2.462 -5.746 4.128 1.00 95.38 101 SER A O 1
ATOM 808 N N . GLU A 1 102 ? 3.298 -4.231 2.717 1.00 95.94 102 GLU A N 1
ATOM 809 C CA . GLU A 1 102 ? 2.766 -3.065 3.438 1.00 95.94 102 GLU A CA 1
ATOM 810 C C . GLU A 1 102 ? 1.227 -3.082 3.498 1.00 95.94 102 GLU A C 1
ATOM 812 O O . GLU A 1 102 ? 0.626 -2.712 4.512 1.00 95.94 102 GLU A O 1
ATOM 817 N N . LEU A 1 103 ? 0.578 -3.544 2.422 1.00 95.00 103 LEU A N 1
ATOM 818 C CA . LEU A 1 103 ? -0.869 -3.750 2.366 1.00 95.00 103 LEU A CA 1
ATOM 819 C C . LEU A 1 103 ? -1.326 -4.894 3.287 1.00 95.00 103 LEU A C 1
ATOM 821 O O . LEU A 1 103 ? -2.369 -4.781 3.931 1.00 95.00 103 LEU A O 1
ATOM 825 N N . GLU A 1 104 ? -0.567 -5.982 3.387 1.00 94.06 104 GLU A N 1
ATOM 826 C CA . GLU A 1 104 ? -0.846 -7.066 4.338 1.00 94.06 104 GLU A CA 1
ATOM 827 C C . GLU A 1 104 ? -0.710 -6.596 5.789 1.00 94.06 104 GLU A C 1
ATOM 829 O O . GLU A 1 104 ? -1.608 -6.848 6.599 1.00 94.06 104 GLU A O 1
ATOM 834 N N . ASP A 1 105 ? 0.338 -5.830 6.094 1.00 94.62 105 ASP A N 1
ATOM 835 C CA . ASP A 1 105 ? 0.584 -5.287 7.428 1.00 94.62 105 ASP A CA 1
ATOM 836 C C . ASP A 1 105 ? -0.576 -4.397 7.886 1.00 94.62 105 ASP A C 1
ATOM 838 O O . ASP A 1 105 ? -1.112 -4.570 8.987 1.00 94.62 105 ASP A O 1
ATOM 842 N N . ILE A 1 106 ? -1.019 -3.451 7.044 1.00 94.50 106 ILE A N 1
ATOM 843 C CA . ILE A 1 106 ? -2.139 -2.566 7.406 1.00 94.50 106 ILE A CA 1
ATOM 844 C C . ILE A 1 106 ? -3.438 -3.363 7.533 1.00 94.50 106 ILE A C 1
ATOM 846 O O . ILE A 1 106 ? -4.254 -3.080 8.411 1.00 94.50 106 ILE A O 1
ATOM 850 N N . GLN A 1 107 ? -3.624 -4.412 6.727 1.00 92.44 107 GLN A N 1
ATOM 851 C CA . GLN A 1 107 ? -4.774 -5.296 6.861 1.00 92.44 107 GLN A CA 1
ATOM 852 C C . GLN A 1 107 ? -4.764 -6.031 8.205 1.00 92.44 107 GLN A C 1
ATOM 854 O O . GLN A 1 107 ? -5.806 -6.117 8.858 1.00 92.44 107 GLN A O 1
ATOM 859 N N . GLN A 1 108 ? -3.616 -6.567 8.623 1.00 92.81 108 GLN A N 1
ATOM 860 C CA . GLN A 1 108 ? -3.462 -7.233 9.914 1.00 92.81 108 GLN A CA 1
ATOM 861 C C . GLN A 1 108 ? -3.705 -6.255 11.066 1.00 92.81 108 GLN A C 1
ATOM 863 O O . GLN A 1 108 ? -4.441 -6.581 12.001 1.00 92.81 108 GLN A O 1
ATOM 868 N N . PHE A 1 109 ? -3.174 -5.037 10.961 1.00 92.94 109 PHE A N 1
ATOM 869 C CA . PHE A 1 109 ? -3.391 -3.985 11.946 1.00 92.94 109 PHE A CA 1
ATOM 870 C C . PHE A 1 109 ? -4.880 -3.619 12.084 1.00 92.94 109 PHE A C 1
ATOM 872 O O . PHE A 1 109 ? -5.402 -3.561 13.197 1.00 92.94 109 PHE A O 1
ATOM 879 N N . MET A 1 110 ? -5.615 -3.491 10.971 1.00 93.06 110 MET A N 1
ATOM 880 C CA . MET A 1 110 ? -7.068 -3.255 11.001 1.00 93.06 110 MET A CA 1
ATOM 881 C C . MET A 1 110 ? -7.860 -4.425 11.607 1.00 93.06 110 MET A C 1
ATOM 883 O O . MET A 1 110 ? -8.886 -4.208 12.251 1.00 93.06 110 MET A O 1
ATOM 887 N N . ARG A 1 111 ? -7.403 -5.677 11.459 1.00 90.94 111 ARG A N 1
ATOM 888 C CA . ARG A 1 111 ? -8.037 -6.821 12.145 1.00 90.94 111 ARG A CA 1
ATOM 889 C C . ARG A 1 111 ? -7.861 -6.726 13.660 1.00 90.94 111 ARG A C 1
ATOM 891 O O . ARG A 1 111 ? -8.824 -6.959 14.386 1.00 90.94 111 ARG A O 1
ATOM 898 N N . ALA A 1 112 ? -6.665 -6.365 14.126 1.00 89.69 112 ALA A N 1
ATOM 899 C CA . ALA A 1 112 ? -6.406 -6.152 15.549 1.00 89.69 112 ALA A CA 1
ATOM 900 C C . ALA A 1 112 ? -7.274 -5.011 16.108 1.00 89.69 112 ALA A C 1
ATOM 902 O O . ALA A 1 112 ? -7.888 -5.163 17.163 1.00 89.69 112 ALA A O 1
ATOM 903 N N . ALA A 1 113 ? -7.417 -3.920 15.352 1.00 88.50 113 ALA A N 1
ATOM 904 C CA . ALA A 1 113 ? -8.299 -2.810 15.699 1.00 88.50 113 ALA A CA 1
ATOM 905 C C . ALA A 1 113 ? -9.763 -3.222 15.898 1.00 88.50 113 ALA A C 1
ATOM 907 O O . ALA A 1 113 ? -10.401 -2.804 16.864 1.00 88.50 113 ALA A O 1
ATOM 908 N N . ASN A 1 114 ? -10.284 -4.085 15.024 1.00 88.81 114 ASN A N 1
ATOM 909 C CA . ASN A 1 114 ? -11.643 -4.610 15.147 1.00 88.81 114 ASN A CA 1
ATOM 910 C C . ASN A 1 114 ? -11.828 -5.453 16.419 1.00 88.81 114 ASN A C 1
ATOM 912 O O . ASN A 1 114 ? -12.841 -5.313 17.103 1.00 88.81 114 ASN A O 1
ATOM 916 N N . VAL A 1 115 ? -10.848 -6.295 16.773 1.00 87.81 115 VAL A N 1
ATOM 917 C CA . VAL A 1 115 ? -10.885 -7.066 18.032 1.00 87.81 115 VAL A CA 1
ATOM 918 C C . VAL A 1 115 ? -10.945 -6.121 19.229 1.00 87.81 115 VAL A C 1
ATOM 920 O O . VAL A 1 115 ? -11.792 -6.291 20.103 1.00 87.81 115 VAL A O 1
ATOM 923 N N . ILE A 1 116 ? -10.108 -5.083 19.234 1.00 82.50 116 ILE A N 1
ATOM 924 C CA . ILE A 1 116 ? -10.068 -4.112 20.329 1.00 82.50 116 ILE A CA 1
ATOM 925 C C . ILE A 1 116 ? -11.384 -3.335 20.410 1.00 82.50 116 ILE A C 1
ATOM 927 O O . ILE A 1 116 ? -11.935 -3.214 21.495 1.00 82.50 116 ILE A O 1
ATOM 931 N N . SER A 1 117 ? -11.976 -2.930 19.284 1.00 84.88 117 SER A N 1
ATOM 932 C CA . SER A 1 117 ? -13.311 -2.314 19.254 1.00 84.88 117 SER A CA 1
ATOM 933 C C . SER A 1 117 ? -14.402 -3.198 19.886 1.00 84.88 117 SER A C 1
ATOM 935 O O . SER A 1 117 ? -15.282 -2.708 20.602 1.00 84.88 117 SER A O 1
ATOM 937 N N . VAL A 1 118 ? -14.377 -4.515 19.650 1.00 85.44 118 VAL A N 1
ATOM 938 C CA . VAL A 1 118 ? -15.307 -5.458 20.298 1.00 85.44 118 VAL A CA 1
ATOM 939 C C . VAL A 1 118 ? -15.078 -5.498 21.809 1.00 85.44 118 VAL A C 1
ATOM 941 O O . VAL A 1 118 ? -16.039 -5.339 22.565 1.00 85.44 118 VAL A O 1
ATOM 944 N N . THR A 1 119 ? -13.829 -5.635 22.252 1.00 82.62 119 THR A N 1
ATOM 945 C CA . THR A 1 119 ? -13.480 -5.652 23.680 1.00 82.62 119 THR A CA 1
ATOM 946 C C . THR A 1 119 ? -13.855 -4.337 24.369 1.00 82.62 119 THR A C 1
ATOM 948 O O . THR A 1 119 ? -14.511 -4.354 25.408 1.00 82.62 119 THR A O 1
ATOM 951 N N . SER A 1 120 ? -13.567 -3.191 23.746 1.00 78.38 120 SER A N 1
ATOM 952 C CA . SER A 1 120 ? -13.919 -1.862 24.258 1.00 78.38 120 SER A CA 1
ATOM 953 C C . SER A 1 120 ? -15.426 -1.672 24.425 1.00 78.38 120 SER A C 1
ATOM 955 O O . SER A 1 120 ? -15.854 -1.028 25.379 1.00 78.38 120 SER A O 1
ATOM 957 N N . ARG A 1 121 ? -16.263 -2.247 23.547 1.00 81.88 121 ARG A N 1
ATOM 958 C CA . ARG A 1 121 ? -17.727 -2.242 23.740 1.00 81.88 121 ARG A CA 1
ATOM 959 C C . ARG A 1 121 ? -18.144 -3.055 24.956 1.00 81.88 121 ARG A C 1
ATOM 961 O O . ARG A 1 121 ? -19.009 -2.607 25.704 1.00 81.88 121 ARG A O 1
ATOM 968 N N . LEU A 1 122 ? -17.541 -4.226 25.151 1.00 80.19 122 LEU A N 1
ATOM 969 C CA . LEU A 1 122 ? -17.840 -5.086 26.293 1.00 80.19 122 LEU A CA 1
ATOM 970 C C . LEU A 1 122 ? -17.485 -4.381 27.610 1.00 80.19 122 LEU A C 1
ATOM 972 O O . LEU A 1 122 ? -18.293 -4.368 28.536 1.00 80.19 122 LEU A O 1
ATOM 976 N N . GLU A 1 123 ? -16.344 -3.698 27.657 1.00 73.56 123 GLU A N 1
ATOM 977 C CA . GLU A 1 123 ? -15.935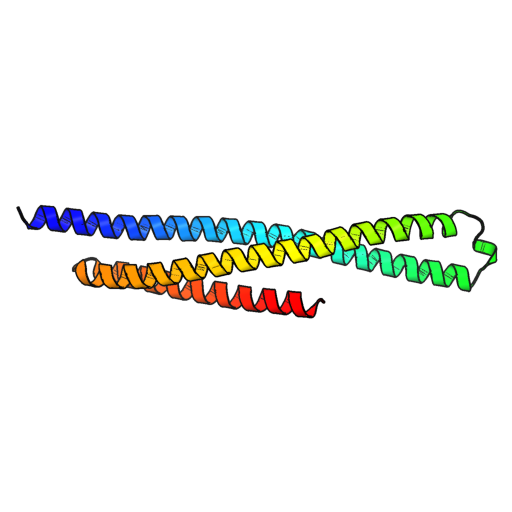 -2.879 28.803 1.00 73.56 123 GLU A CA 1
ATOM 978 C C . GLU A 1 123 ? -16.825 -1.642 28.986 1.00 73.56 123 GLU A C 1
ATOM 980 O O . GLU A 1 123 ? -17.212 -1.320 30.108 1.00 73.56 123 GLU A O 1
ATOM 985 N N . ALA A 1 124 ? -17.241 -0.987 27.899 1.00 76.19 124 ALA A N 1
ATOM 986 C CA . ALA A 1 124 ? -18.123 0.178 27.953 1.00 76.19 124 ALA A CA 1
ATOM 987 C C . ALA A 1 124 ? -19.487 -0.123 28.590 1.00 76.19 124 ALA A C 1
ATOM 989 O O . ALA A 1 124 ? -20.037 0.730 29.283 1.00 76.19 124 ALA A O 1
ATOM 990 N N . THR A 1 125 ? -20.032 -1.334 28.417 1.00 73.50 125 THR A N 1
ATOM 991 C CA . THR A 1 125 ? -21.281 -1.726 29.103 1.00 73.50 125 THR A CA 1
ATOM 992 C C . THR A 1 125 ? -21.157 -1.728 30.633 1.00 73.50 125 THR A C 1
ATOM 994 O O . THR A 1 125 ? -22.166 -1.695 31.332 1.00 73.50 125 THR A O 1
ATOM 997 N N . GLN A 1 126 ? -19.930 -1.707 31.166 1.00 70.88 126 GLN A N 1
ATOM 998 C CA . GLN A 1 126 ? -19.634 -1.728 32.599 1.00 70.88 126 GLN A CA 1
ATOM 999 C C . GLN A 1 126 ? -19.332 -0.328 33.174 1.00 70.88 126 GLN A C 1
ATOM 1001 O O . GLN A 1 126 ? -19.226 -0.172 34.394 1.00 70.88 126 GLN A O 1
ATOM 1006 N N . THR A 1 127 ? -19.211 0.714 32.336 1.00 69.12 127 THR A N 1
ATOM 1007 C CA . THR A 1 127 ? -18.758 2.058 32.756 1.00 69.12 127 THR A CA 1
ATOM 1008 C C . THR A 1 127 ? -19.881 3.061 33.034 1.00 69.12 127 THR A C 1
ATOM 1010 O O . THR A 1 127 ? -19.600 4.193 33.429 1.00 69.12 127 THR A O 1
ATOM 1013 N N . GLY A 1 128 ? -21.151 2.662 32.909 1.00 74.38 128 GLY A N 1
ATOM 1014 C CA . GLY A 1 128 ? -22.306 3.478 33.294 1.00 74.38 128 GLY A CA 1
ATOM 1015 C C . GLY A 1 128 ? -22.384 4.804 32.529 1.00 74.38 128 GLY A C 1
ATOM 1016 O O . GLY A 1 128 ? -22.795 4.836 31.375 1.00 74.38 128 GLY A O 1
ATOM 1017 N N . THR A 1 129 ? -21.981 5.912 33.158 1.00 72.88 129 THR A N 1
ATOM 1018 C CA . THR A 1 129 ? -22.107 7.278 32.611 1.00 72.88 129 THR A CA 1
ATOM 1019 C C . THR A 1 129 ? -21.298 7.528 31.339 1.00 72.88 129 THR A C 1
ATOM 1021 O O . THR A 1 129 ? -21.675 8.383 30.544 1.00 72.88 129 THR A O 1
ATOM 1024 N N . PHE A 1 130 ? -20.207 6.790 31.117 1.00 72.94 130 PHE A N 1
ATOM 1025 C CA . PHE A 1 130 ? -19.343 6.961 29.939 1.00 72.94 130 PHE A CA 1
ATOM 1026 C C . PHE A 1 130 ? -19.605 5.946 28.821 1.00 72.94 130 PHE A C 1
ATOM 1028 O O . PHE A 1 130 ? -18.960 5.996 27.771 1.00 72.94 130 PHE A O 1
ATOM 1035 N N . GLN A 1 131 ? -20.573 5.049 29.023 1.00 78.19 131 GLN A N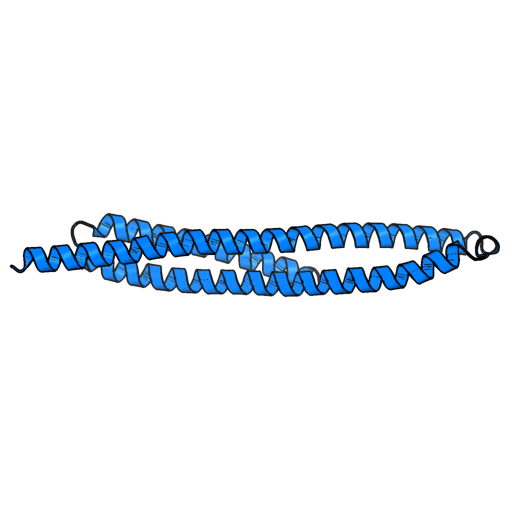 1
ATOM 1036 C CA . GLN A 1 131 ? -20.909 3.980 28.089 1.00 78.19 131 GLN A CA 1
ATOM 1037 C C . GLN A 1 131 ? -21.196 4.520 26.683 1.00 78.19 131 GLN A C 1
ATOM 1039 O O . GLN A 1 131 ? -20.657 4.003 25.709 1.00 78.19 131 GLN A O 1
ATOM 1044 N N . GLY A 1 132 ? -22.008 5.577 26.566 1.00 81.62 132 GLY A N 1
ATOM 1045 C CA . GLY A 1 132 ? -22.392 6.143 25.268 1.00 81.62 132 GLY A CA 1
ATOM 1046 C C . GLY A 1 132 ? -21.192 6.614 24.441 1.00 81.62 132 GLY A C 1
ATOM 1047 O O . GLY A 1 132 ? -21.077 6.272 23.264 1.00 81.62 132 GLY A O 1
ATOM 1048 N N . THR A 1 133 ? -20.262 7.338 25.068 1.00 81.44 133 THR A N 1
ATOM 1049 C CA . THR A 1 133 ? -19.050 7.842 24.407 1.00 81.44 133 THR A CA 1
ATOM 1050 C C . THR A 1 133 ? -18.136 6.701 23.972 1.00 81.44 133 THR A C 1
ATOM 1052 O O . THR A 1 133 ? -17.721 6.661 22.816 1.00 81.44 133 THR A O 1
ATOM 1055 N N . LEU A 1 134 ? -17.874 5.733 24.853 1.00 77.69 134 LEU A N 1
ATOM 1056 C CA . LEU A 1 134 ? -16.996 4.601 24.543 1.00 77.69 134 LEU A CA 1
ATOM 1057 C C . LEU A 1 134 ? -17.574 3.690 23.454 1.00 77.69 134 LEU A C 1
ATOM 1059 O O . LEU A 1 134 ? -16.850 3.256 22.558 1.00 77.69 134 LEU A O 1
ATOM 1063 N N . VAL A 1 135 ? -18.887 3.446 23.480 1.00 83.31 135 VAL A N 1
ATOM 1064 C CA . VAL A 1 135 ? -19.579 2.699 22.421 1.00 83.31 135 VAL A CA 1
ATOM 1065 C C . VAL A 1 135 ? -19.490 3.447 21.089 1.00 83.31 135 VAL A C 1
ATOM 1067 O O . VAL A 1 135 ? -19.227 2.828 20.059 1.00 83.31 135 VAL A O 1
ATOM 1070 N N . SER A 1 136 ? -19.657 4.773 21.096 1.00 85.69 136 SER A N 1
ATOM 1071 C CA . SER A 1 136 ? -19.510 5.605 19.896 1.00 85.69 136 SER A CA 1
ATOM 1072 C C . SER A 1 136 ? -18.088 5.550 19.318 1.00 85.69 136 SER A C 1
ATOM 1074 O O . SER A 1 136 ? -17.916 5.340 18.113 1.00 85.69 136 SER A O 1
ATOM 1076 N N . MET A 1 137 ? -17.061 5.652 20.170 1.00 83.06 137 MET A N 1
ATOM 1077 C CA . MET A 1 137 ? -15.656 5.523 19.764 1.00 83.06 137 MET A CA 1
ATOM 1078 C C . MET A 1 137 ? -15.378 4.144 19.161 1.00 83.06 137 MET A C 1
ATOM 1080 O O . MET A 1 137 ? -14.872 4.051 18.044 1.00 83.06 137 MET A O 1
ATOM 1084 N N . ALA A 1 138 ? -15.789 3.072 19.839 1.00 84.06 138 ALA A N 1
ATOM 1085 C CA . ALA A 1 138 ? -15.607 1.711 19.348 1.00 84.06 138 ALA A CA 1
ATOM 1086 C C . ALA A 1 138 ? -16.309 1.473 17.998 1.00 84.06 138 ALA A C 1
ATOM 1088 O O . ALA A 1 138 ? -15.720 0.885 17.087 1.00 84.06 138 ALA A O 1
ATOM 1089 N N . ASN A 1 139 ? -17.537 1.973 17.828 1.00 88.19 139 ASN A N 1
ATOM 1090 C CA . ASN A 1 139 ? -18.258 1.893 16.554 1.00 88.19 139 ASN A CA 1
ATOM 1091 C C . ASN A 1 139 ? -17.551 2.676 15.440 1.00 88.19 139 ASN A C 1
ATOM 1093 O O . ASN A 1 139 ? -17.516 2.223 14.295 1.00 88.19 139 ASN A O 1
ATOM 1097 N N . THR A 1 140 ? -16.961 3.824 15.773 1.00 86.94 140 THR A N 1
ATOM 1098 C CA . THR A 1 140 ? -16.183 4.629 14.826 1.00 86.94 140 THR A CA 1
ATOM 1099 C C . THR A 1 140 ? -14.926 3.887 14.379 1.00 86.94 140 THR A C 1
ATOM 1101 O O . THR A 1 140 ? -14.696 3.792 13.176 1.00 86.94 140 THR A O 1
ATOM 1104 N N . ILE A 1 141 ? -14.168 3.291 15.310 1.00 85.44 141 ILE A N 1
ATOM 1105 C CA . ILE A 1 141 ? -12.988 2.464 14.998 1.00 85.44 141 ILE A CA 1
ATOM 1106 C C . ILE A 1 141 ? -13.372 1.347 14.031 1.00 85.44 141 ILE A C 1
ATOM 1108 O O . ILE A 1 141 ? -12.793 1.250 12.956 1.00 85.44 141 ILE A O 1
ATOM 1112 N N . GLN A 1 142 ? -14.402 0.566 14.369 1.00 88.81 142 GLN A N 1
ATOM 1113 C CA . GLN A 1 142 ? -14.857 -0.554 13.544 1.00 88.81 142 GLN A CA 1
ATOM 1114 C C . GLN A 1 142 ? -15.183 -0.101 12.115 1.00 88.81 142 GLN A C 1
ATOM 1116 O O . GLN A 1 142 ? -14.701 -0.681 11.144 1.00 88.81 142 GLN A O 1
ATOM 1121 N N . LYS A 1 143 ? -15.968 0.975 11.983 1.00 90.50 143 LYS A N 1
ATOM 1122 C CA . LYS A 1 143 ? -16.370 1.507 10.678 1.00 90.50 143 LYS A CA 1
ATOM 1123 C C . LYS A 1 143 ? -15.164 1.940 9.840 1.00 90.50 143 LYS A C 1
ATOM 1125 O O . LYS A 1 143 ? -15.122 1.647 8.647 1.00 90.50 143 LYS A O 1
ATOM 1130 N N . GLN A 1 144 ? -14.204 2.641 10.444 1.00 88.88 144 GLN A N 1
ATOM 1131 C CA . GLN A 1 144 ? -13.012 3.107 9.731 1.00 88.88 144 GLN A CA 1
ATOM 1132 C C . GLN A 1 144 ? -12.082 1.946 9.371 1.00 88.88 144 GLN A C 1
ATOM 1134 O O . GLN A 1 144 ? -11.604 1.868 8.240 1.00 88.88 144 GLN A O 1
ATOM 1139 N N . SER A 1 145 ? -11.883 1.000 10.289 1.00 88.50 145 SER A N 1
ATOM 1140 C CA . SER A 1 145 ? -11.061 -0.184 10.053 1.00 88.50 145 SER A CA 1
ATOM 1141 C C . SER A 1 145 ? -11.619 -1.073 8.943 1.00 88.50 145 SER A C 1
ATOM 1143 O O . SER A 1 145 ? -10.859 -1.546 8.094 1.00 88.50 145 SER A O 1
ATOM 1145 N N . ASP A 1 146 ? -12.941 -1.238 8.872 1.00 90.19 146 ASP A N 1
ATOM 1146 C CA . ASP A 1 146 ? -13.590 -1.979 7.788 1.00 90.19 146 ASP A CA 1
ATOM 1147 C C . ASP A 1 146 ? -13.465 -1.262 6.435 1.00 90.19 146 ASP A C 1
ATOM 1149 O O . ASP A 1 146 ? -13.220 -1.912 5.413 1.00 90.19 146 ASP A O 1
ATOM 1153 N N . ALA A 1 147 ? -13.564 0.072 6.417 1.00 89.75 147 ALA A N 1
ATOM 1154 C CA . ALA A 1 147 ? -13.348 0.864 5.209 1.00 89.75 147 ALA A CA 1
ATOM 1155 C C . ALA A 1 147 ? -11.906 0.719 4.692 1.00 89.75 147 ALA A C 1
ATOM 1157 O O . ALA A 1 147 ? -11.703 0.385 3.522 1.00 89.75 147 ALA A O 1
ATOM 1158 N N . ILE A 1 148 ? -10.906 0.883 5.566 1.00 86.75 148 ILE A N 1
ATOM 1159 C CA . ILE A 1 148 ? -9.486 0.718 5.216 1.00 86.75 148 ILE A CA 1
ATOM 1160 C C . ILE A 1 148 ? -9.231 -0.699 4.698 1.00 86.75 148 ILE A C 1
ATOM 1162 O O . ILE A 1 148 ? -8.651 -0.868 3.626 1.00 86.75 148 ILE A O 1
ATOM 1166 N N . LYS A 1 149 ? -9.728 -1.725 5.396 1.00 89.38 149 LYS A N 1
ATOM 1167 C CA . LYS A 1 149 ? -9.612 -3.123 4.965 1.00 89.38 149 LYS A CA 1
ATOM 1168 C C . LYS A 1 149 ? -10.192 -3.344 3.563 1.00 89.38 149 LYS A C 1
ATOM 1170 O O . LYS A 1 149 ? -9.576 -4.046 2.764 1.00 89.38 149 LYS A O 1
ATOM 1175 N N . SER A 1 150 ? -11.349 -2.757 3.252 1.00 88.06 150 SER A N 1
ATOM 1176 C CA . SER A 1 150 ? -11.966 -2.851 1.922 1.00 88.06 150 SER A CA 1
ATOM 1177 C C . SER A 1 150 ? -11.078 -2.239 0.832 1.00 88.06 150 SER A C 1
ATOM 1179 O O . SER A 1 150 ? -10.826 -2.873 -0.197 1.00 88.06 150 SER A O 1
ATOM 1181 N N . HIS A 1 151 ? -10.529 -1.045 1.083 1.00 87.00 151 HIS A N 1
ATOM 1182 C CA . HIS A 1 151 ? -9.591 -0.394 0.166 1.00 87.00 151 HIS A CA 1
ATOM 1183 C C . HIS A 1 151 ? -8.322 -1.222 -0.048 1.00 87.00 151 HIS A C 1
ATOM 1185 O O . HIS A 1 151 ? -7.899 -1.403 -1.186 1.00 87.00 151 HIS A O 1
ATOM 1191 N N . VAL A 1 152 ? -7.760 -1.786 1.019 1.00 88.19 152 VAL A N 1
ATOM 1192 C CA . VAL A 1 152 ? -6.559 -2.628 0.968 1.00 88.19 152 VAL A CA 1
ATOM 1193 C C . VAL A 1 152 ? -6.788 -3.888 0.134 1.00 88.19 152 VAL A C 1
ATOM 1195 O O . VAL A 1 152 ? -5.990 -4.182 -0.752 1.00 88.19 152 VAL A O 1
ATOM 1198 N N . VAL A 1 153 ? -7.907 -4.591 0.343 1.00 87.88 153 VAL A N 1
ATOM 1199 C CA . VAL A 1 153 ? -8.269 -5.776 -0.458 1.00 87.88 153 VAL A CA 1
ATOM 1200 C C . VAL A 1 153 ? -8.408 -5.417 -1.936 1.00 87.88 153 VAL A C 1
ATOM 1202 O O . VAL A 1 153 ? -7.971 -6.173 -2.803 1.00 87.88 153 VAL A O 1
ATOM 1205 N N . ARG A 1 154 ? -9.001 -4.258 -2.244 1.00 87.12 154 ARG A N 1
ATOM 1206 C CA . ARG A 1 154 ? -9.100 -3.775 -3.624 1.00 87.12 154 ARG A CA 1
ATOM 1207 C C . ARG A 1 154 ? -7.719 -3.506 -4.224 1.00 87.12 154 ARG A C 1
ATOM 1209 O O . ARG A 1 154 ? -7.470 -3.951 -5.339 1.00 87.12 154 ARG A O 1
ATOM 1216 N N . SER A 1 155 ? -6.829 -2.836 -3.494 1.00 85.94 155 SER A N 1
ATOM 1217 C CA . SER A 1 155 ? -5.459 -2.565 -3.948 1.00 85.94 155 SER A CA 1
ATOM 1218 C C . SER A 1 155 ? -4.663 -3.850 -4.187 1.00 85.94 155 SER A C 1
ATOM 1220 O O . SER A 1 155 ? -3.998 -3.966 -5.210 1.00 85.94 155 SER A O 1
ATOM 1222 N N . GLN A 1 156 ? -4.781 -4.844 -3.301 1.00 87.50 156 GLN A N 1
ATOM 1223 C CA . GLN A 1 156 ? -4.129 -6.149 -3.466 1.00 87.50 156 GLN A CA 1
ATOM 1224 C C . GLN A 1 156 ? -4.594 -6.870 -4.738 1.00 87.50 156 GLN A C 1
ATOM 1226 O O . GLN A 1 156 ? -3.762 -7.385 -5.480 1.00 87.50 156 GLN A O 1
ATOM 1231 N N . ARG A 1 157 ? -5.902 -6.859 -5.036 1.00 86.44 157 ARG A N 1
ATOM 1232 C CA . ARG A 1 157 ? -6.432 -7.435 -6.287 1.00 86.44 157 ARG A CA 1
ATOM 1233 C C . ARG A 1 157 ? -5.867 -6.737 -7.521 1.00 86.44 157 ARG A C 1
ATOM 1235 O O . ARG A 1 157 ? -5.411 -7.403 -8.436 1.00 86.44 157 ARG A O 1
ATOM 1242 N N . MET A 1 158 ? -5.814 -5.405 -7.509 1.00 83.88 158 MET A N 1
ATOM 1243 C CA . MET A 1 158 ? -5.245 -4.640 -8.625 1.00 83.88 158 MET A CA 1
ATOM 1244 C C . MET A 1 158 ? -3.757 -4.947 -8.852 1.00 83.88 158 ME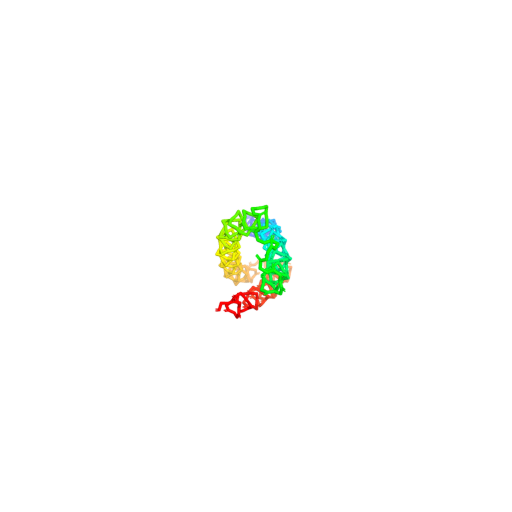T A C 1
ATOM 1246 O O . MET A 1 158 ? -3.304 -4.911 -9.989 1.00 83.88 158 MET A O 1
ATOM 1250 N N . ILE A 1 159 ? -2.996 -5.252 -7.795 1.00 82.75 159 ILE A N 1
ATOM 1251 C CA . ILE A 1 159 ? -1.596 -5.693 -7.918 1.00 82.75 159 ILE A CA 1
ATOM 1252 C C . ILE A 1 159 ? -1.511 -7.098 -8.522 1.00 82.75 159 ILE A C 1
ATOM 1254 O O . ILE A 1 159 ? -0.635 -7.347 -9.342 1.00 82.75 159 ILE A O 1
ATOM 1258 N N . GLN A 1 160 ? -2.412 -8.007 -8.140 1.00 79.75 160 GLN A N 1
ATOM 1259 C CA . GLN A 1 160 ? -2.464 -9.360 -8.704 1.00 79.75 160 GLN A CA 1
ATOM 1260 C C . GLN A 1 160 ? -2.800 -9.346 -10.198 1.00 79.75 160 GLN A C 1
ATOM 1262 O O . GLN A 1 160 ? -2.194 -10.105 -10.942 1.00 79.75 160 GLN A O 1
ATOM 1267 N N . ASP A 1 161 ? -3.683 -8.446 -10.637 1.00 79.81 161 ASP A N 1
ATOM 1268 C CA . ASP A 1 161 ? -4.055 -8.286 -12.051 1.00 79.81 161 ASP A CA 1
ATOM 1269 C C . ASP A 1 161 ? -2.920 -7.700 -12.925 1.00 79.81 161 ASP A C 1
ATOM 1271 O O . ASP A 1 161 ? -3.024 -7.695 -14.152 1.00 79.81 161 ASP A O 1
ATOM 1275 N N . LEU A 1 162 ? -1.849 -7.165 -12.318 1.00 67.75 162 LEU A N 1
ATOM 1276 C CA . LEU A 1 162 ? -0.665 -6.651 -13.026 1.00 67.75 162 LEU A CA 1
ATOM 1277 C C . LEU A 1 162 ? 0.393 -7.735 -13.316 1.00 67.75 162 LEU A C 1
ATOM 1279 O O . LEU A 1 162 ? 1.379 -7.434 -13.997 1.00 67.75 162 LEU A O 1
ATOM 1283 N N . HIS A 1 163 ? 0.219 -8.953 -12.795 1.00 48.78 163 HIS A N 1
ATOM 1284 C CA . HIS A 1 163 ? 1.046 -10.132 -13.084 1.00 48.78 163 HIS A CA 1
ATOM 1285 C C . HIS A 1 163 ? 0.371 -11.047 -14.108 1.00 48.78 163 HIS A C 1
ATOM 1287 O O . HIS A 1 163 ? 1.124 -11.640 -14.914 1.00 48.78 163 HIS A O 1
#

Foldseek 3Di:
DVVVVLVVVLVVLVVVLVVVLVVLVVVLVVLVVVLVVLVVVLVVLVVVLVVLVVVLVVLVVVCVVCVVVVPPPSVVVNVVSVVVNVVSVVSNVVSLVVSLVSLVVLLVSLVVQLVVLVVQLVVLVVNPPCSVVSPVSSVVSNVVSVVSNVVSVVVNVVSVVVD

pLDDT: mean 81.96, std 12.86, range [36.19, 95.94]

Secondary structure (DSSP, 8-state):
-HHHHHHHHHHHHHHHHHHHHHHHHHHHHHHHHHHHHHHHHHHHHHHHHHHHHHHHHHHHHHHHH-GGGGSSHHHHHHHHHHHHHHHHHHHHHHHHHHHHHHHHHHHHHHHHHHHHHHHHHHHHTTSGGGHHHHHHHHHHHHHHHHHHHHHHHHHHHHHHTT-

Sequence (163 aa):
RVVVLRAGSQAASLKVISDFFDDLASKTISMASTINVTALEISRLAVMSWRSDQFYRRLRTTLILNPLAAKDPLLNTLLYGERRDRILQDRYRKGLQQLSSELEDIQQFMRAANVISVTSRLEATQTGTFQGTLVSMANTIQKQSDAIKSHVVRSQRMIQDLH

Radius of gyration: 26.87 Å; chains: 1; bounding box: 51×18×92 Å